Protein AF-A0A0F7FNV1-F1 (afdb_monomer)

Sequence (139 aa):
MAAVTATAARDYERASSGALMPWPMAFVVAPLVLHRPTRRVLPISTRTHLANWVAAHPVLVAGMGARCTSLASPVREGLRFGLRHQMLTIEHGFLKSSIPAKSHPRGELADLIKAASLMGRWTSKSEPSTVFALLGVRP

Mean predicted aligned error: 3.06 Å

Secondary structure (DSSP, 8-state):
-HHHHHHHHHHHHHHTTTPPEEGGGHHHHHHHHH-HHHHHTS-SSTTS-HHHHHHH-HHHHHTHHHHHHHHHHHHHHHHHHHHHTTSEEEETTEEEE-S-S-----THHHHHHHHHHHHHHHHTTS-HHHHHHHTT---

Organism: NCBI:txid408015

Structure (mmCIF, N/CA/C/O backbone):
data_AF-A0A0F7FNV1-F1
#
_entry.id   AF-A0A0F7FNV1-F1
#
loop_
_atom_site.group_PDB
_atom_site.id
_atom_site.type_symbol
_atom_site.label_atom_id
_atom_site.label_alt_id
_atom_site.label_comp_id
_atom_site.label_asym_id
_atom_site.label_entity_id
_atom_site.label_seq_id
_atom_site.pdbx_PDB_ins_code
_atom_site.Cartn_x
_atom_site.Cartn_y
_atom_site.Cartn_z
_atom_site.occupancy
_atom_site.B_iso_or_equiv
_atom_site.auth_seq_id
_atom_site.auth_comp_id
_atom_site.auth_asym_id
_atom_site.auth_atom_id
_atom_site.pdbx_PDB_model_num
ATOM 1 N N . MET A 1 1 ? 0.804 -9.721 5.852 1.00 89.62 1 MET A N 1
ATOM 2 C CA . MET A 1 1 ? -0.138 -8.820 5.145 1.00 89.62 1 MET A CA 1
ATOM 3 C C . MET A 1 1 ? -0.877 -7.876 6.082 1.00 89.62 1 MET A C 1
ATOM 5 O O . MET A 1 1 ? -0.740 -6.676 5.895 1.00 89.62 1 MET A O 1
ATOM 9 N N . ALA A 1 2 ? -1.554 -8.370 7.127 1.00 93.62 2 ALA A N 1
ATOM 10 C CA . ALA A 1 2 ? -2.301 -7.531 8.077 1.00 93.62 2 ALA A CA 1
ATOM 11 C C . ALA A 1 2 ? -1.507 -6.324 8.619 1.00 93.62 2 ALA A C 1
ATOM 13 O O . ALA A 1 2 ? -1.962 -5.192 8.510 1.00 93.62 2 ALA A O 1
ATOM 14 N N . ALA A 1 3 ? -0.286 -6.544 9.122 1.00 94.06 3 ALA A N 1
ATOM 15 C CA . ALA A 1 3 ? 0.559 -5.473 9.661 1.00 94.06 3 ALA A CA 1
ATOM 16 C C . ALA A 1 3 ? 0.971 -4.419 8.614 1.00 94.06 3 ALA A C 1
ATOM 18 O O . ALA A 1 3 ? 1.037 -3.233 8.929 1.00 94.06 3 ALA A O 1
ATOM 19 N N . VAL A 1 4 ? 1.212 -4.835 7.365 1.00 95.25 4 VAL A N 1
ATOM 20 C CA . VAL A 1 4 ? 1.531 -3.933 6.244 1.00 95.25 4 VAL A CA 1
ATOM 21 C C . VAL A 1 4 ? 0.324 -3.049 5.938 1.00 95.25 4 VAL A C 1
ATOM 23 O O . VAL A 1 4 ? 0.447 -1.828 5.924 1.00 95.25 4 VAL A O 1
ATOM 26 N N . THR A 1 5 ? -0.855 -3.649 5.768 1.00 96.31 5 THR A N 1
ATOM 27 C CA . THR A 1 5 ? -2.088 -2.909 5.480 1.00 96.31 5 THR A CA 1
ATOM 28 C C . THR A 1 5 ? -2.487 -1.987 6.631 1.00 96.31 5 THR A C 1
ATOM 30 O O . THR A 1 5 ? -2.823 -0.835 6.382 1.00 96.31 5 THR A O 1
ATOM 33 N N . ALA A 1 6 ? -2.395 -2.449 7.880 1.00 96.69 6 ALA A N 1
ATOM 34 C CA . ALA A 1 6 ? -2.690 -1.638 9.061 1.00 96.69 6 ALA A CA 1
ATOM 35 C C . ALA A 1 6 ? -1.728 -0.451 9.196 1.00 96.69 6 ALA A C 1
ATOM 37 O O . ALA A 1 6 ? -2.158 0.674 9.433 1.00 96.69 6 ALA A O 1
ATOM 38 N N . THR A 1 7 ? -0.433 -0.660 8.942 1.00 96.88 7 THR A N 1
ATOM 39 C CA . THR A 1 7 ? 0.548 0.437 8.934 1.00 96.88 7 THR A CA 1
ATOM 40 C C . THR A 1 7 ? 0.229 1.464 7.850 1.00 96.88 7 THR A C 1
ATOM 42 O O . THR A 1 7 ? 0.251 2.664 8.121 1.00 96.88 7 THR A O 1
ATOM 45 N N . ALA A 1 8 ? -0.083 1.007 6.634 1.00 97.50 8 ALA A N 1
ATOM 46 C CA . ALA A 1 8 ? -0.439 1.901 5.541 1.00 97.50 8 ALA A CA 1
ATOM 47 C C . ALA A 1 8 ? -1.732 2.674 5.831 1.00 97.50 8 ALA A C 1
ATOM 49 O O . ALA A 1 8 ? -1.739 3.884 5.656 1.00 97.50 8 ALA A O 1
ATOM 50 N N . ALA A 1 9 ? -2.775 2.017 6.351 1.00 97.81 9 ALA A N 1
ATOM 51 C CA . ALA A 1 9 ? -4.027 2.669 6.737 1.00 97.81 9 ALA A CA 1
ATOM 52 C C . ALA A 1 9 ? -3.802 3.755 7.801 1.00 97.81 9 ALA A C 1
ATOM 54 O O . ALA A 1 9 ? -4.254 4.885 7.635 1.00 97.81 9 ALA A O 1
ATOM 55 N N . ARG A 1 10 ? -3.027 3.442 8.849 1.00 97.31 10 ARG A N 1
ATOM 56 C CA . ARG A 1 10 ? -2.670 4.390 9.916 1.00 97.31 10 ARG A CA 1
ATOM 57 C C . ARG A 1 10 ? -1.977 5.633 9.372 1.00 97.31 10 ARG A C 1
ATOM 59 O O . ARG A 1 10 ? -2.289 6.754 9.760 1.00 97.31 10 ARG A O 1
ATOM 66 N N . ASP A 1 11 ? -0.962 5.433 8.537 1.00 97.25 11 ASP A N 1
ATOM 67 C CA . ASP A 1 11 ? -0.141 6.546 8.071 1.00 97.25 11 ASP A CA 1
ATOM 68 C C . ASP A 1 11 ? -0.781 7.280 6.881 1.00 97.25 11 ASP A C 1
ATOM 70 O O . ASP A 1 11 ? -0.469 8.449 6.675 1.00 97.25 11 ASP A O 1
ATOM 74 N N . TYR A 1 12 ? -1.724 6.654 6.171 1.00 97.88 12 TYR A N 1
ATOM 75 C CA . TYR A 1 12 ? -2.651 7.333 5.264 1.00 97.88 12 TYR A CA 1
ATOM 76 C C . TYR A 1 12 ? -3.522 8.326 6.041 1.00 97.88 12 TYR A C 1
ATOM 78 O O . TYR A 1 12 ? -3.450 9.515 5.755 1.00 97.88 12 TYR A O 1
ATOM 86 N N . GLU A 1 13 ? -4.246 7.866 7.073 1.00 97.44 13 GLU A N 1
ATOM 87 C CA . GLU A 1 13 ? -5.139 8.691 7.912 1.00 97.44 13 GLU A CA 1
ATOM 88 C C . GLU A 1 13 ? -4.421 9.913 8.503 1.00 97.44 13 GLU A C 1
ATOM 90 O O . GLU A 1 13 ? -4.919 11.038 8.478 1.00 97.44 13 GLU A O 1
ATOM 95 N N . ARG A 1 14 ? -3.190 9.712 8.983 1.00 96.00 14 ARG A N 1
ATOM 96 C CA . ARG A 1 14 ? -2.352 10.795 9.521 1.00 96.00 14 ARG A CA 1
ATOM 97 C C . ARG A 1 14 ? -1.959 11.840 8.486 1.00 96.00 14 ARG A C 1
ATOM 99 O O . ARG A 1 14 ? -1.757 12.994 8.845 1.00 96.00 14 ARG A O 1
ATOM 106 N N . ALA A 1 15 ? -1.771 11.431 7.236 1.00 96.88 15 ALA A N 1
ATOM 107 C CA . ALA A 1 15 ? -1.345 12.316 6.158 1.00 96.88 15 ALA A CA 1
ATOM 108 C C . ALA A 1 15 ? -2.518 12.965 5.410 1.00 96.88 15 ALA A C 1
ATOM 110 O O . ALA A 1 15 ? -2.294 13.911 4.660 1.00 96.88 15 ALA A O 1
ATOM 111 N N . SER A 1 16 ? -3.740 12.471 5.603 1.00 95.69 16 SER A N 1
ATOM 112 C CA . SER A 1 16 ? -4.966 12.904 4.926 1.00 95.69 16 SER A CA 1
ATOM 113 C C . SER A 1 16 ? -5.906 13.712 5.830 1.00 95.69 16 SER A C 1
ATOM 115 O O . SER A 1 16 ? -7.108 13.771 5.577 1.00 95.69 16 SER A O 1
ATOM 117 N N . SER A 1 17 ? -5.386 14.300 6.912 1.00 94.12 17 SER A N 1
ATOM 118 C CA . SER A 1 17 ? -6.184 15.049 7.896 1.00 94.12 17 SER A CA 1
ATOM 119 C C . SER A 1 17 ? -7.362 14.242 8.468 1.00 94.12 17 SER A C 1
ATOM 121 O O . SER A 1 17 ? -8.435 14.789 8.710 1.00 94.12 17 SER A O 1
ATOM 123 N N . GLY A 1 18 ? -7.167 12.935 8.680 1.00 94.38 18 GLY A N 1
ATOM 124 C CA . GLY A 1 18 ? -8.168 12.034 9.257 1.00 94.38 18 GLY A CA 1
ATOM 125 C C . GLY A 1 18 ? -9.012 11.257 8.242 1.00 94.38 18 GLY A C 1
ATOM 126 O O . GLY A 1 18 ? -9.801 10.409 8.651 1.00 94.38 18 GLY A O 1
ATOM 127 N N . ALA A 1 19 ? -8.856 11.482 6.932 1.00 96.62 19 ALA A N 1
ATOM 128 C CA . ALA A 1 19 ? -9.569 10.674 5.941 1.00 96.62 19 ALA A CA 1
ATOM 129 C C . ALA A 1 19 ? -9.024 9.235 5.904 1.00 96.62 19 ALA A C 1
ATOM 131 O O . ALA A 1 19 ? -7.820 9.010 5.778 1.00 96.62 19 ALA A O 1
ATOM 132 N N . LEU A 1 20 ? -9.907 8.244 5.973 1.00 97.94 20 LEU A N 1
ATOM 133 C CA . LEU A 1 20 ? -9.510 6.839 6.042 1.00 97.94 20 LEU A CA 1
ATOM 134 C C . LEU A 1 20 ? -9.072 6.281 4.680 1.00 97.94 20 LEU A C 1
ATOM 136 O O . LEU A 1 20 ? -9.457 6.773 3.620 1.00 97.94 20 LEU A O 1
ATOM 140 N N . MET A 1 21 ? -8.255 5.225 4.705 1.00 97.75 21 MET A N 1
ATOM 141 C CA . MET A 1 21 ? -7.716 4.612 3.489 1.00 97.75 21 MET A CA 1
ATOM 142 C C . MET A 1 21 ? -8.777 3.725 2.824 1.00 97.75 21 MET A C 1
ATOM 144 O O . MET A 1 21 ? -9.255 2.799 3.474 1.00 97.75 21 MET A O 1
ATOM 148 N N . PRO A 1 22 ? -9.119 3.895 1.536 1.00 97.00 22 PRO A N 1
ATOM 149 C CA . PRO A 1 22 ? -10.056 2.994 0.864 1.00 97.00 22 PRO A CA 1
ATOM 150 C C . PRO A 1 22 ? -9.573 1.544 0.926 1.00 97.00 22 PRO A C 1
ATOM 152 O O . PRO A 1 22 ? -8.404 1.263 0.642 1.00 97.00 22 PRO A O 1
ATOM 155 N N . TRP A 1 23 ? -10.458 0.600 1.254 1.00 95.62 23 TRP A N 1
ATOM 156 C CA . TRP A 1 23 ? -10.055 -0.801 1.402 1.00 95.62 23 TRP A CA 1
ATOM 157 C C . TRP A 1 23 ? -9.391 -1.431 0.159 1.00 95.62 23 TRP A C 1
ATOM 159 O O . TRP A 1 23 ? -8.457 -2.220 0.355 1.00 95.62 23 TRP A O 1
ATOM 169 N N . PRO A 1 24 ? -9.732 -1.059 -1.101 1.00 95.06 24 PRO A N 1
ATOM 170 C CA . PRO A 1 24 ? -9.063 -1.618 -2.274 1.00 95.06 24 PRO A CA 1
ATOM 171 C C . PRO A 1 24 ? -7.578 -1.228 -2.350 1.00 95.06 24 PRO A C 1
ATOM 173 O O . PRO A 1 24 ? -6.775 -1.935 -2.957 1.00 95.06 24 PRO A O 1
ATOM 176 N N . MET A 1 25 ? -7.160 -0.150 -1.672 1.00 96.00 25 MET A N 1
ATOM 177 C CA . MET A 1 25 ? -5.758 0.286 -1.632 1.00 96.00 25 MET A CA 1
ATOM 178 C C . MET A 1 25 ? -4.840 -0.786 -1.020 1.00 96.00 25 MET A C 1
ATOM 180 O O . MET A 1 25 ? -3.655 -0.874 -1.356 1.00 96.00 25 MET A O 1
ATOM 184 N N . ALA A 1 26 ? -5.386 -1.674 -0.180 1.00 95.62 26 ALA A N 1
ATOM 185 C CA . ALA A 1 26 ? -4.659 -2.815 0.369 1.00 95.62 26 ALA A CA 1
ATOM 186 C C . ALA A 1 26 ? -4.073 -3.735 -0.720 1.00 95.62 26 ALA A C 1
ATOM 188 O O . ALA A 1 26 ? -2.999 -4.302 -0.512 1.00 95.62 26 ALA A O 1
ATOM 189 N N . PHE A 1 27 ? -4.729 -3.845 -1.881 1.00 94.56 27 PHE A N 1
ATOM 190 C CA . PHE A 1 27 ? -4.298 -4.679 -3.012 1.00 94.56 27 PHE A CA 1
ATOM 191 C C . PHE A 1 27 ? -3.178 -4.053 -3.843 1.00 94.56 27 PHE A C 1
ATOM 193 O O . PHE A 1 27 ? -2.574 -4.732 -4.668 1.00 94.56 27 PHE A O 1
ATOM 200 N N . VAL A 1 28 ? -2.865 -2.782 -3.599 1.00 94.00 28 VAL A N 1
ATOM 201 C CA . VAL A 1 28 ? -1.787 -2.048 -4.269 1.00 94.00 28 VAL A CA 1
ATOM 202 C C . VAL A 1 28 ? -0.583 -1.870 -3.348 1.00 94.00 28 VAL A C 1
ATOM 204 O O . VAL A 1 28 ? 0.554 -2.127 -3.749 1.00 94.00 28 VAL A O 1
ATOM 207 N N . VAL A 1 29 ? -0.823 -1.499 -2.087 1.00 94.50 29 VAL A N 1
ATOM 208 C CA . VAL A 1 29 ? 0.236 -1.326 -1.080 1.00 94.50 29 VAL A CA 1
ATOM 209 C C . VAL A 1 29 ? 1.052 -2.609 -0.928 1.00 94.50 29 VAL A C 1
ATOM 211 O O . VAL A 1 29 ? 2.280 -2.581 -0.916 1.00 94.50 29 VAL A O 1
ATOM 214 N N . ALA A 1 30 ? 0.370 -3.746 -0.832 1.00 91.25 30 ALA A N 1
ATOM 215 C CA . ALA A 1 30 ? 0.981 -5.045 -0.612 1.00 91.25 30 ALA A CA 1
ATOM 216 C C . ALA A 1 30 ? 2.005 -5.445 -1.701 1.00 91.25 30 ALA A C 1
ATOM 218 O O . ALA A 1 30 ? 3.167 -5.680 -1.351 1.00 91.25 30 ALA A O 1
ATOM 219 N N . PRO A 1 31 ? 1.642 -5.481 -3.000 1.00 89.44 31 PRO A N 1
ATOM 220 C CA . PRO A 1 31 ? 2.587 -5.737 -4.088 1.00 89.44 31 PRO A CA 1
ATOM 221 C C . PRO A 1 31 ? 3.775 -4.778 -4.145 1.00 89.44 31 PRO A C 1
ATOM 223 O O . PRO A 1 31 ? 4.893 -5.217 -4.415 1.00 89.44 31 PRO A O 1
ATOM 226 N N . LEU A 1 32 ? 3.556 -3.487 -3.876 1.00 91.50 32 LEU A N 1
ATOM 227 C CA . LEU A 1 32 ? 4.612 -2.470 -3.886 1.00 91.50 32 LEU A CA 1
ATOM 228 C C . LEU A 1 32 ? 5.636 -2.681 -2.768 1.00 91.50 32 LEU A C 1
ATOM 230 O O . LEU A 1 32 ? 6.839 -2.538 -2.981 1.00 91.50 32 LEU A O 1
ATOM 234 N N . VAL A 1 33 ? 5.155 -3.036 -1.578 1.00 94.44 33 VAL A N 1
ATOM 235 C CA . VAL A 1 33 ? 5.984 -3.210 -0.382 1.00 94.44 33 VAL A CA 1
ATOM 236 C C . VAL A 1 33 ? 6.747 -4.536 -0.413 1.00 94.44 33 VAL A C 1
ATOM 238 O O . VAL A 1 33 ? 7.933 -4.576 -0.071 1.00 94.44 33 VAL A O 1
ATOM 241 N N . LEU A 1 34 ? 6.095 -5.624 -0.832 1.00 93.06 34 LEU A N 1
ATOM 242 C CA . LEU A 1 34 ? 6.697 -6.960 -0.832 1.00 93.06 34 LEU A CA 1
ATOM 243 C C . LEU A 1 34 ? 7.706 -7.161 -1.963 1.00 93.06 34 LEU A C 1
ATOM 245 O O . LEU A 1 34 ? 8.720 -7.833 -1.768 1.00 93.06 34 LEU A O 1
ATOM 249 N N . HIS A 1 35 ? 7.469 -6.561 -3.130 1.00 94.25 35 HIS A N 1
ATOM 250 C CA . HIS A 1 35 ? 8.369 -6.703 -4.264 1.00 94.25 35 HIS A CA 1
ATOM 251 C C . HIS A 1 35 ? 9.681 -5.940 -4.017 1.00 94.25 35 HIS A C 1
ATOM 253 O O . HIS A 1 35 ? 9.752 -4.714 -4.118 1.00 94.25 35 HIS A O 1
ATOM 259 N N . ARG A 1 36 ? 10.746 -6.681 -3.688 1.00 93.31 36 ARG A N 1
ATOM 260 C CA . ARG A 1 36 ? 12.049 -6.126 -3.283 1.00 93.31 36 ARG A CA 1
ATOM 261 C C . ARG A 1 36 ? 12.643 -5.113 -4.280 1.00 93.31 36 ARG A C 1
ATOM 263 O O . ARG A 1 36 ? 13.108 -4.078 -3.801 1.00 93.31 36 ARG A O 1
ATOM 270 N N . PRO A 1 37 ? 12.629 -5.338 -5.613 1.00 94.19 37 PRO A N 1
ATOM 271 C CA . PRO A 1 37 ? 13.108 -4.343 -6.573 1.00 94.19 37 PRO A CA 1
ATOM 272 C C . PRO A 1 37 ? 12.358 -3.016 -6.468 1.00 94.19 37 PRO A C 1
ATOM 274 O O . PRO A 1 37 ? 12.991 -1.969 -6.436 1.00 94.19 37 PRO A O 1
ATOM 277 N N . THR A 1 38 ? 11.029 -3.054 -6.322 1.00 92.94 38 THR A N 1
ATOM 278 C CA . THR A 1 38 ? 10.226 -1.840 -6.141 1.00 92.94 38 THR A CA 1
ATOM 279 C C . THR A 1 38 ? 10.557 -1.142 -4.830 1.00 92.94 38 THR A C 1
ATOM 281 O O . THR A 1 38 ? 10.827 0.055 -4.835 1.00 92.94 38 THR A O 1
ATOM 284 N N . ARG A 1 39 ? 10.633 -1.887 -3.721 1.00 93.44 39 ARG A N 1
ATOM 285 C CA . ARG A 1 39 ? 10.952 -1.328 -2.399 1.00 93.44 39 ARG A CA 1
ATOM 286 C C . ARG A 1 39 ? 12.290 -0.581 -2.368 1.00 93.44 39 ARG A C 1
ATOM 288 O O . ARG A 1 39 ? 12.398 0.431 -1.685 1.00 93.44 39 ARG A O 1
ATOM 295 N N . ARG A 1 40 ? 13.295 -1.061 -3.108 1.00 94.06 40 ARG A N 1
ATOM 296 C CA . ARG A 1 40 ? 14.637 -0.451 -3.171 1.00 94.06 40 ARG A CA 1
ATOM 297 C C . ARG A 1 40 ? 14.679 0.902 -3.876 1.00 94.06 40 ARG A C 1
ATOM 299 O O . ARG A 1 40 ? 15.594 1.669 -3.607 1.00 94.06 40 ARG A O 1
ATOM 306 N N . VAL A 1 41 ? 13.718 1.183 -4.752 1.00 95.44 41 VAL A N 1
ATOM 307 C CA . VAL A 1 41 ? 13.653 2.439 -5.515 1.00 95.44 41 VAL A CA 1
ATOM 308 C C . VAL A 1 41 ? 12.492 3.336 -5.077 1.00 95.44 41 VAL A C 1
ATOM 310 O O . VAL A 1 41 ? 12.201 4.335 -5.733 1.00 95.44 41 VAL A O 1
ATOM 313 N N . LEU A 1 42 ? 11.796 2.994 -3.986 1.00 94.94 42 LEU A N 1
ATOM 314 C CA . LEU A 1 42 ? 10.782 3.876 -3.412 1.00 94.94 42 LEU A CA 1
ATOM 315 C C . LEU A 1 42 ? 11.416 5.216 -3.010 1.00 94.94 42 LEU A C 1
ATOM 317 O O . LEU A 1 42 ? 12.561 5.245 -2.546 1.00 94.94 42 LEU A O 1
ATOM 321 N N . PRO A 1 43 ? 10.685 6.333 -3.147 1.00 95.00 43 PRO A N 1
ATOM 322 C CA . PRO A 1 43 ? 11.214 7.624 -2.748 1.00 95.00 43 PRO A CA 1
ATOM 323 C C . PRO A 1 43 ? 11.446 7.663 -1.231 1.00 95.00 43 PRO A C 1
ATOM 325 O O . PRO A 1 43 ? 10.722 7.055 -0.449 1.00 95.00 43 PRO A O 1
ATOM 328 N N . ILE A 1 44 ? 12.440 8.430 -0.785 1.00 91.94 44 ILE A N 1
ATOM 329 C CA . ILE A 1 44 ? 12.782 8.538 0.647 1.00 91.94 44 ILE A CA 1
ATOM 330 C C . ILE A 1 44 ? 11.665 9.244 1.441 1.00 91.94 44 ILE A C 1
ATOM 332 O O . ILE A 1 44 ? 11.511 9.049 2.647 1.00 91.94 44 ILE A O 1
ATOM 336 N N . SER A 1 45 ? 10.866 10.069 0.763 1.00 93.69 45 SER A N 1
ATOM 337 C CA . SER A 1 45 ? 9.763 10.831 1.342 1.00 93.69 45 SER A CA 1
ATOM 338 C C . SER A 1 45 ? 8.620 10.979 0.341 1.00 93.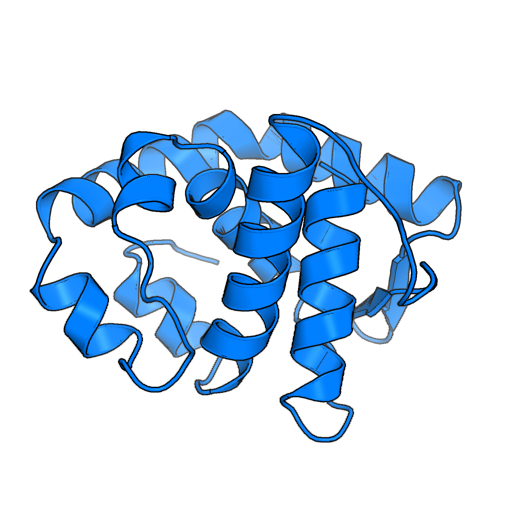69 45 SER A C 1
ATOM 340 O O . SER A 1 45 ? 8.751 10.649 -0.833 1.00 93.69 45 SER A O 1
ATOM 342 N N . THR A 1 46 ? 7.510 11.562 0.784 1.00 95.44 46 THR A N 1
ATOM 343 C CA . THR A 1 46 ? 6.356 11.839 -0.078 1.00 95.44 46 THR A CA 1
ATOM 344 C C . THR A 1 46 ? 6.542 13.074 -0.972 1.00 95.44 46 THR A C 1
ATOM 346 O O . THR A 1 46 ? 5.577 13.508 -1.598 1.00 95.44 46 THR A O 1
ATOM 349 N N . ARG A 1 47 ? 7.735 13.696 -1.008 1.00 95.12 47 ARG A N 1
ATOM 350 C CA . ARG A 1 47 ? 8.019 14.883 -1.845 1.00 95.12 47 ARG A CA 1
ATOM 351 C C . ARG A 1 47 ? 7.990 14.556 -3.338 1.00 95.12 47 ARG A C 1
ATOM 353 O O . ARG A 1 47 ? 7.536 15.376 -4.124 1.00 95.12 47 ARG A O 1
ATOM 360 N N . THR A 1 48 ? 8.431 13.363 -3.726 1.00 95.75 48 THR A N 1
ATOM 361 C CA . THR A 1 48 ? 8.283 12.877 -5.102 1.00 95.75 48 THR A CA 1
ATOM 362 C C . THR A 1 48 ? 6.825 12.500 -5.331 1.00 95.75 48 THR A C 1
ATOM 364 O O . THR A 1 48 ? 6.302 11.672 -4.596 1.00 95.75 48 THR A O 1
ATOM 367 N N . HIS A 1 49 ? 6.154 13.075 -6.327 1.00 94.56 49 HIS A N 1
ATOM 368 C CA . HIS A 1 49 ? 4.779 12.691 -6.667 1.00 94.56 49 HIS A CA 1
ATOM 369 C C . HIS A 1 49 ? 4.721 11.281 -7.272 1.00 94.56 49 HIS A C 1
ATOM 371 O O . HIS A 1 49 ? 5.652 10.864 -7.964 1.00 94.56 49 HIS A O 1
ATOM 377 N N . LEU A 1 50 ? 3.616 10.559 -7.043 1.00 95.00 50 LEU A N 1
ATOM 378 C CA . LEU A 1 50 ? 3.429 9.200 -7.563 1.00 95.00 50 LEU A CA 1
ATOM 379 C C . LEU A 1 50 ? 3.571 9.144 -9.088 1.00 95.00 50 LEU A C 1
ATOM 381 O O . LEU A 1 50 ? 4.294 8.291 -9.591 1.00 95.00 50 LEU A O 1
ATOM 385 N N . ALA A 1 51 ? 2.962 10.091 -9.806 1.00 95.44 51 ALA A N 1
ATOM 386 C CA . ALA A 1 51 ? 3.058 10.176 -11.263 1.00 95.44 51 ALA A CA 1
ATOM 387 C C . ALA A 1 51 ? 4.514 10.291 -11.750 1.00 95.44 51 ALA A C 1
ATOM 389 O O . ALA A 1 51 ? 4.925 9.559 -12.647 1.00 95.44 51 ALA A O 1
ATOM 390 N N 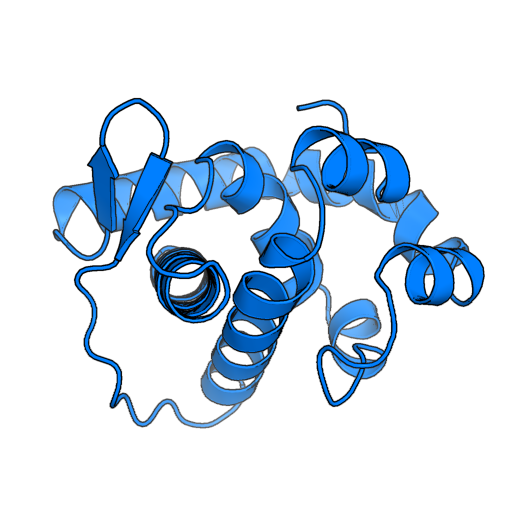. ASN A 1 52 ? 5.321 11.136 -11.099 1.00 96.75 52 ASN A N 1
ATOM 391 C CA . ASN A 1 52 ? 6.732 11.316 -11.454 1.00 96.75 52 ASN A CA 1
ATOM 392 C C . ASN A 1 52 ? 7.542 10.041 -11.195 1.00 96.75 52 ASN A C 1
ATOM 394 O O . ASN A 1 52 ? 8.401 9.674 -11.993 1.00 96.75 52 ASN A O 1
ATOM 398 N N . TRP A 1 53 ? 7.266 9.343 -10.090 1.00 97.00 53 TRP A N 1
ATOM 399 C CA . TRP A 1 53 ? 7.935 8.077 -9.802 1.00 97.00 53 TRP A CA 1
ATOM 400 C C . TRP A 1 53 ? 7.537 6.978 -10.790 1.00 97.00 53 TRP A C 1
ATOM 402 O O . TRP A 1 53 ? 8.407 6.242 -11.244 1.00 97.00 53 TRP A O 1
ATOM 412 N N . VAL A 1 54 ? 6.254 6.893 -11.156 1.00 95.75 54 VAL A N 1
ATOM 413 C CA . VAL A 1 54 ? 5.751 5.954 -12.170 1.00 95.75 54 VAL A CA 1
ATOM 414 C C . VAL A 1 54 ? 6.438 6.195 -13.514 1.00 95.75 54 VAL A C 1
ATOM 416 O O . VAL A 1 54 ? 6.956 5.248 -14.104 1.00 95.75 54 VAL A O 1
ATOM 419 N N . ALA A 1 55 ? 6.523 7.454 -13.955 1.00 96.19 55 ALA A N 1
ATOM 420 C CA . ALA A 1 55 ? 7.189 7.827 -15.202 1.00 96.19 55 ALA A CA 1
ATOM 421 C C . ALA A 1 55 ? 8.686 7.470 -15.209 1.00 96.19 55 ALA A C 1
ATOM 423 O O . ALA A 1 55 ? 9.217 7.063 -16.238 1.00 96.19 55 ALA A O 1
ATOM 424 N N . ALA A 1 56 ? 9.358 7.573 -14.059 1.00 97.12 56 ALA A N 1
ATOM 425 C CA . ALA A 1 56 ? 10.768 7.213 -13.917 1.00 97.12 56 ALA A CA 1
ATOM 426 C C . ALA A 1 56 ? 11.021 5.694 -13.813 1.00 97.12 56 ALA A C 1
ATOM 428 O O . ALA A 1 56 ? 12.153 5.252 -13.997 1.00 97.12 56 ALA A O 1
ATOM 429 N N . HIS A 1 57 ? 9.995 4.882 -13.523 1.00 96.38 57 HIS A N 1
ATOM 430 C CA . HIS A 1 57 ? 10.139 3.440 -13.280 1.00 96.38 57 HIS A CA 1
ATOM 431 C C . HIS A 1 57 ? 9.131 2.574 -14.068 1.00 96.38 57 HIS A C 1
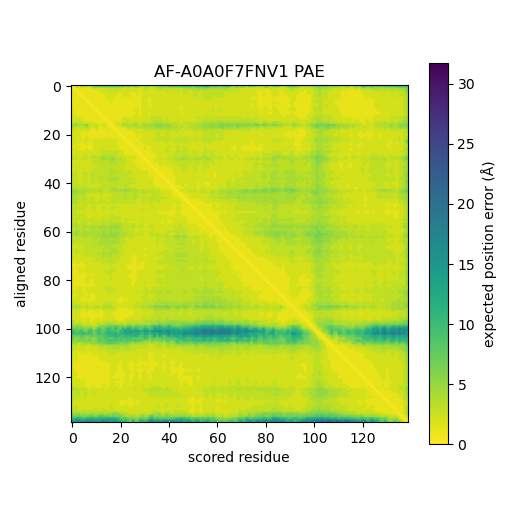ATOM 433 O O . HIS A 1 57 ? 8.500 1.679 -13.488 1.00 96.38 57 HIS A O 1
ATOM 439 N N . PRO A 1 58 ? 8.990 2.760 -15.395 1.00 94.81 58 PRO A N 1
ATOM 440 C CA . PRO A 1 58 ? 7.926 2.132 -16.181 1.00 94.81 58 PRO A CA 1
ATOM 441 C C . PRO A 1 58 ? 7.984 0.598 -16.164 1.00 94.81 58 PRO A C 1
ATOM 443 O O . PRO A 1 58 ? 6.949 -0.056 -16.068 1.00 94.81 58 PRO A O 1
ATOM 446 N N . VAL A 1 59 ? 9.183 0.001 -16.161 1.00 93.31 59 VAL A N 1
ATOM 447 C CA . VAL A 1 59 ? 9.367 -1.465 -16.111 1.00 93.31 59 VAL A CA 1
ATOM 448 C C . VAL A 1 59 ? 8.803 -2.065 -14.820 1.00 93.31 59 VAL A C 1
ATOM 450 O O . VAL A 1 59 ? 8.185 -3.131 -14.831 1.00 93.31 59 VAL A O 1
ATOM 453 N N . LEU A 1 6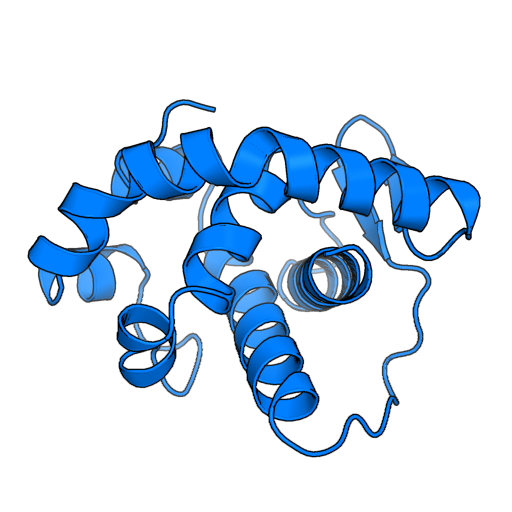0 ? 8.972 -1.375 -13.688 1.00 92.56 60 LEU A N 1
ATOM 454 C CA . LEU A 1 60 ? 8.432 -1.844 -12.413 1.00 92.56 60 LEU A CA 1
ATOM 455 C C . LEU A 1 60 ? 6.906 -1.763 -12.396 1.00 92.56 60 LEU A C 1
ATOM 457 O O . LEU A 1 60 ? 6.261 -2.656 -11.837 1.00 92.56 60 LEU A O 1
ATOM 461 N N . VAL A 1 61 ? 6.337 -0.728 -13.016 1.00 92.44 61 VAL A N 1
ATOM 462 C CA . VAL A 1 61 ? 4.887 -0.514 -13.094 1.00 92.44 61 VAL A CA 1
ATOM 463 C C . VAL A 1 61 ? 4.229 -1.486 -14.074 1.00 92.44 61 VAL A C 1
ATOM 465 O O . VAL A 1 61 ? 3.180 -2.031 -13.748 1.00 92.44 61 VAL A O 1
ATOM 468 N N . ALA A 1 62 ? 4.873 -1.819 -15.196 1.00 91.81 62 ALA A N 1
ATOM 469 C CA . ALA A 1 62 ? 4.353 -2.778 -16.177 1.00 91.81 62 ALA A CA 1
ATOM 470 C C . ALA A 1 62 ? 4.009 -4.147 -15.555 1.00 91.81 62 ALA A C 1
ATOM 472 O O . ALA A 1 62 ? 2.991 -4.752 -15.875 1.00 91.81 62 ALA A O 1
ATOM 473 N N . GLY A 1 63 ? 4.818 -4.615 -14.598 1.00 90.81 63 GLY A N 1
ATOM 474 C CA . GLY A 1 63 ? 4.552 -5.861 -13.870 1.00 90.81 63 GLY A CA 1
ATOM 475 C C . GLY A 1 63 ? 3.549 -5.741 -12.713 1.00 90.81 63 GLY A C 1
ATOM 476 O O . GLY A 1 63 ? 3.334 -6.724 -12.004 1.00 90.81 63 GLY A O 1
ATOM 477 N N . MET A 1 64 ? 2.980 -4.559 -12.448 1.00 91.62 64 MET A N 1
ATOM 478 C CA . MET A 1 64 ? 2.171 -4.321 -11.250 1.00 91.62 64 MET A CA 1
ATOM 479 C C . MET A 1 64 ? 0.868 -5.106 -11.253 1.00 91.62 64 MET A C 1
ATOM 481 O O . MET A 1 64 ? 0.594 -5.797 -10.275 1.00 91.62 64 MET A O 1
ATOM 485 N N . GLY A 1 65 ? 0.107 -5.058 -12.349 1.00 91.56 65 GLY A N 1
ATOM 486 C CA . GLY A 1 65 ? -1.182 -5.748 -12.444 1.00 91.56 65 GLY A CA 1
ATOM 487 C C . GLY A 1 65 ? -1.067 -7.244 -12.134 1.00 91.56 65 GLY A C 1
ATOM 488 O O . GLY A 1 65 ? -1.794 -7.760 -11.289 1.00 91.56 65 GLY A O 1
ATOM 489 N N . ALA A 1 66 ? -0.075 -7.926 -12.714 1.00 91.94 66 ALA A N 1
ATOM 490 C CA . ALA A 1 66 ? 0.177 -9.345 -12.450 1.00 91.94 66 ALA A CA 1
ATOM 491 C C . ALA A 1 66 ? 0.532 -9.628 -10.975 1.00 91.94 66 ALA A C 1
ATOM 493 O O . ALA A 1 66 ? 0.084 -10.623 -10.395 1.00 91.94 66 ALA A O 1
ATOM 494 N N . ARG A 1 67 ? 1.303 -8.741 -10.329 1.00 93.44 67 ARG A N 1
ATOM 495 C CA . ARG A 1 67 ? 1.616 -8.859 -8.895 1.00 93.44 67 ARG A CA 1
ATOM 496 C C . ARG A 1 67 ? 0.394 -8.603 -8.012 1.00 93.44 67 ARG A C 1
ATOM 498 O O . ARG A 1 67 ? 0.208 -9.322 -7.037 1.00 93.44 67 ARG A O 1
ATOM 505 N N . CYS A 1 68 ? -0.451 -7.629 -8.352 1.00 93.38 68 CYS A N 1
ATOM 506 C CA . CYS A 1 68 ? -1.722 -7.391 -7.662 1.00 93.38 68 CYS A CA 1
ATOM 507 C C . CYS A 1 68 ? -2.625 -8.628 -7.726 1.00 93.38 68 CYS A C 1
ATOM 509 O O . CYS A 1 68 ? -3.117 -9.073 -6.691 1.00 93.38 68 CYS A O 1
ATOM 511 N N . THR A 1 69 ? -2.775 -9.230 -8.909 1.00 92.75 69 THR A N 1
ATOM 512 C CA . THR A 1 69 ? -3.589 -10.439 -9.097 1.00 92.75 69 THR A CA 1
ATOM 513 C C . THR A 1 69 ? -3.034 -11.631 -8.318 1.00 92.75 69 THR A C 1
ATOM 515 O O . THR A 1 69 ? -3.774 -12.273 -7.573 1.00 92.75 69 THR A O 1
ATOM 518 N N . SER A 1 70 ? -1.730 -11.908 -8.425 1.00 93.62 70 SER A N 1
ATOM 519 C CA . SER A 1 70 ? -1.101 -13.038 -7.716 1.00 93.62 70 SER A CA 1
ATOM 520 C C . SER A 1 70 ? -1.122 -12.882 -6.193 1.00 93.62 70 SER A C 1
ATOM 522 O O . SER A 1 70 ? -1.274 -13.869 -5.475 1.00 93.62 70 SER A O 1
ATOM 524 N N . LEU A 1 71 ? -1.039 -11.651 -5.679 1.00 93.88 71 LEU A N 1
ATOM 525 C CA . LEU A 1 71 ? -1.107 -11.372 -4.242 1.00 93.88 71 LEU A CA 1
ATOM 526 C C . LEU A 1 71 ? -2.533 -11.144 -3.722 1.00 93.88 71 LEU A C 1
ATOM 528 O O . LEU A 1 71 ? -2.712 -10.936 -2.521 1.00 93.88 71 LEU A O 1
ATOM 532 N N . ALA A 1 72 ? -3.565 -11.221 -4.565 1.00 94.25 72 ALA A N 1
ATOM 533 C CA . ALA A 1 72 ? -4.931 -10.927 -4.143 1.00 94.25 72 ALA A CA 1
ATOM 534 C C . ALA A 1 72 ? -5.427 -11.868 -3.029 1.00 94.25 72 ALA A C 1
ATOM 536 O O . ALA A 1 72 ? -6.057 -11.402 -2.078 1.00 94.25 72 ALA A O 1
ATOM 537 N N . SER A 1 73 ? -5.128 -13.173 -3.099 1.00 96.00 73 SER A N 1
ATOM 538 C CA . SER A 1 73 ? -5.503 -14.119 -2.030 1.00 96.00 73 SER A CA 1
ATOM 539 C C . SER A 1 73 ? -4.807 -13.824 -0.698 1.00 96.00 73 SER A C 1
ATOM 541 O O . SER A 1 73 ? -5.520 -13.536 0.269 1.00 96.00 73 SER A O 1
ATOM 543 N N . PRO A 1 74 ? -3.461 -13.743 -0.631 1.00 96.06 74 PRO A N 1
ATOM 544 C CA . PRO A 1 74 ? -2.779 -13.430 0.625 1.00 96.06 74 PRO A CA 1
ATOM 545 C C . PRO A 1 74 ? -3.129 -12.046 1.183 1.00 96.06 74 PRO A C 1
ATOM 547 O O . PRO A 1 74 ? -3.138 -11.855 2.403 1.00 96.06 74 PRO A O 1
ATOM 550 N N . VAL A 1 75 ? -3.467 -11.067 0.335 1.00 95.94 75 VAL A N 1
ATOM 551 C CA . VAL A 1 75 ? -4.009 -9.777 0.794 1.00 95.94 75 VAL A CA 1
ATOM 552 C C . VAL A 1 75 ? -5.376 -9.958 1.453 1.00 95.94 75 VAL A C 1
ATOM 554 O O . VAL A 1 75 ? -5.574 -9.443 2.553 1.00 95.94 75 VAL A O 1
ATOM 557 N N . ARG A 1 76 ? -6.296 -10.721 0.846 1.00 96.69 76 ARG A N 1
ATOM 558 C CA . ARG A 1 76 ? -7.612 -11.022 1.442 1.00 96.69 76 ARG A CA 1
ATOM 559 C C . ARG A 1 76 ? -7.485 -11.752 2.774 1.00 96.69 76 ARG A C 1
ATOM 561 O O . ARG A 1 76 ? -8.158 -11.380 3.731 1.00 96.69 76 ARG A O 1
ATOM 568 N N . GLU A 1 77 ? -6.625 -12.762 2.863 1.00 97.31 77 GLU A N 1
ATOM 569 C CA . GLU A 1 77 ? -6.346 -13.459 4.127 1.00 97.31 77 GLU A CA 1
ATOM 570 C C . GLU A 1 77 ? -5.764 -12.500 5.173 1.00 97.31 77 GLU A C 1
ATOM 572 O O . GLU A 1 77 ? -6.208 -12.486 6.320 1.00 97.31 77 GLU A O 1
ATOM 577 N N . GLY A 1 78 ? -4.847 -11.622 4.761 1.00 96.00 78 GLY A N 1
ATOM 578 C CA . GLY A 1 78 ? -4.306 -10.554 5.596 1.00 9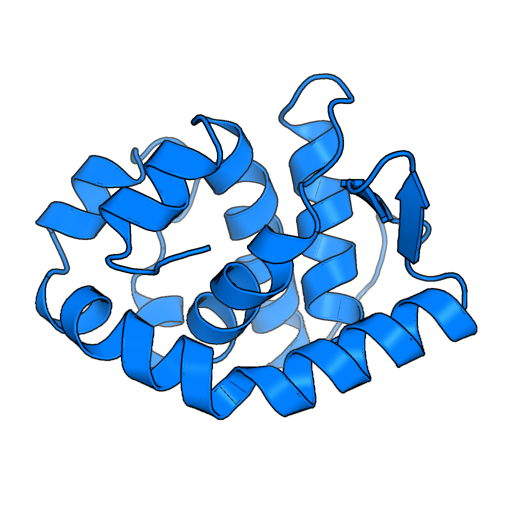6.00 78 GLY A CA 1
ATOM 579 C C . GLY A 1 78 ? -5.352 -9.584 6.131 1.00 96.00 78 GLY A C 1
ATOM 580 O O . GLY A 1 78 ? -5.309 -9.237 7.309 1.00 96.00 78 GLY A O 1
ATOM 581 N N . LEU A 1 79 ? -6.285 -9.154 5.282 1.00 96.88 79 LEU A N 1
ATOM 582 C CA . LEU A 1 79 ? -7.400 -8.296 5.674 1.00 96.88 79 LEU A CA 1
ATOM 583 C C . LEU A 1 79 ? -8.304 -9.014 6.676 1.00 96.88 79 LEU A C 1
ATOM 585 O O . LEU A 1 79 ? -8.567 -8.467 7.740 1.00 96.88 79 LEU A O 1
ATOM 589 N N . ARG A 1 80 ? -8.710 -10.261 6.394 1.00 97.62 80 ARG A N 1
ATOM 590 C CA . ARG A 1 80 ? -9.537 -11.061 7.315 1.00 97.62 80 ARG A CA 1
ATOM 591 C C . ARG A 1 80 ? -8.866 -11.248 8.671 1.00 97.62 80 ARG A C 1
ATOM 593 O O . ARG A 1 80 ? -9.521 -11.072 9.692 1.00 97.62 80 ARG A O 1
ATOM 600 N N . PHE A 1 81 ? -7.571 -11.558 8.685 1.00 97.88 81 PHE A N 1
ATOM 601 C CA . PHE A 1 81 ? -6.797 -11.654 9.920 1.00 97.88 81 PHE A CA 1
ATOM 602 C C . PHE A 1 81 ? -6.784 -10.317 10.670 1.00 97.88 81 PHE A C 1
ATOM 604 O O . PHE A 1 81 ? -7.090 -10.277 11.858 1.00 97.88 81 PHE A O 1
ATOM 611 N N . GLY A 1 82 ? -6.482 -9.216 9.976 1.00 97.06 82 GLY A N 1
ATOM 612 C CA . GLY A 1 82 ? -6.441 -7.885 10.579 1.00 97.06 82 GLY A CA 1
ATOM 613 C C . GLY A 1 82 ? -7.784 -7.453 11.170 1.00 97.06 82 GLY A C 1
ATOM 614 O O . GLY A 1 82 ? -7.803 -6.892 12.259 1.00 97.06 82 GLY A O 1
ATOM 615 N N . LEU A 1 83 ? -8.893 -7.769 10.498 1.00 97.19 83 LEU A N 1
ATOM 616 C CA . LEU A 1 83 ? -10.248 -7.505 10.987 1.00 97.19 83 LEU A CA 1
ATOM 617 C C . LEU A 1 83 ? -10.594 -8.384 12.195 1.00 97.19 83 LEU A C 1
ATOM 619 O O . LEU A 1 83 ? -11.029 -7.879 13.225 1.00 97.19 83 LEU A O 1
ATOM 623 N N . ARG A 1 84 ? -10.343 -9.697 12.102 1.00 97.81 84 ARG A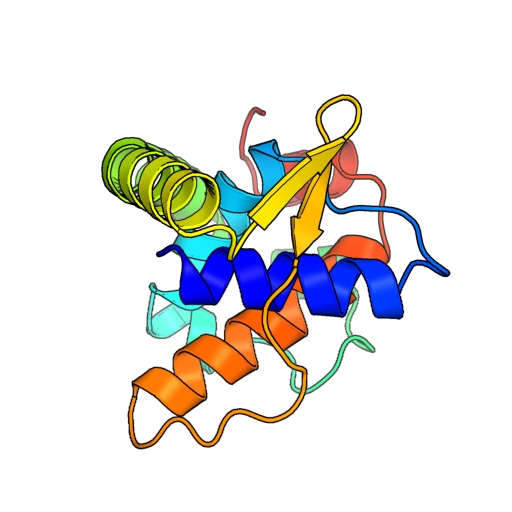 N 1
ATOM 624 C CA . ARG A 1 84 ? -10.619 -10.662 13.180 1.00 97.81 84 ARG A CA 1
ATOM 625 C C . ARG A 1 84 ? -9.871 -10.326 14.468 1.00 97.81 84 ARG A C 1
ATOM 627 O O . ARG A 1 84 ? -10.419 -10.496 15.550 1.00 97.81 84 ARG A O 1
ATOM 634 N N . HIS A 1 85 ? -8.628 -9.871 14.346 1.00 96.62 85 HIS A N 1
ATOM 635 C CA . HIS A 1 85 ? -7.771 -9.523 15.478 1.00 96.62 85 HIS A CA 1
ATOM 636 C C . HIS A 1 85 ? -7.786 -8.025 15.809 1.00 96.62 85 HIS A C 1
ATOM 638 O O . HIS A 1 85 ? -6.896 -7.562 16.517 1.00 96.62 85 HIS A O 1
ATOM 644 N N . GLN A 1 86 ? -8.764 -7.269 15.293 1.00 95.94 86 GLN A N 1
ATOM 645 C CA . GLN A 1 86 ? -8.955 -5.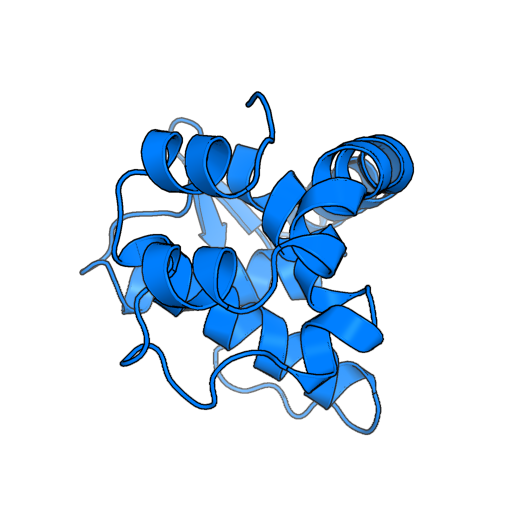843 15.587 1.00 95.94 86 GLN A CA 1
ATOM 646 C C . GLN A 1 86 ? -7.700 -4.985 15.345 1.00 95.94 86 GLN A C 1
ATOM 648 O O . GLN A 1 86 ? -7.485 -3.971 15.995 1.00 95.94 86 GLN A O 1
ATOM 653 N N . MET A 1 87 ? -6.849 -5.381 14.399 1.00 96.56 87 MET A N 1
ATOM 654 C CA . MET A 1 87 ? -5.760 -4.540 13.891 1.00 96.56 87 MET A CA 1
ATOM 655 C C . MET A 1 87 ? -6.292 -3.488 12.913 1.00 96.56 87 MET A C 1
ATOM 657 O O . MET A 1 87 ? -5.689 -2.427 12.741 1.00 96.56 87 MET A O 1
ATOM 661 N N . LEU A 1 88 ? -7.392 -3.831 12.243 1.00 97.12 88 LEU A N 1
ATOM 662 C CA . LEU A 1 88 ? -8.109 -3.029 11.266 1.00 97.12 88 LEU A CA 1
ATOM 663 C C . LEU A 1 88 ? -9.602 -3.052 11.597 1.00 97.12 88 LEU A C 1
ATOM 665 O O . LEU A 1 88 ? -10.124 -4.077 12.034 1.00 97.12 88 LEU A O 1
ATOM 669 N N . THR A 1 89 ? -10.291 -1.964 11.285 1.00 97.50 89 THR A N 1
ATOM 670 C CA . THR A 1 89 ? -11.752 -1.907 11.174 1.00 97.50 89 THR A CA 1
ATOM 671 C C . THR A 1 89 ? -12.135 -1.350 9.803 1.00 97.50 89 THR A C 1
ATOM 673 O O . THR A 1 89 ? -11.313 -0.722 9.129 1.00 97.50 89 THR A O 1
ATOM 676 N N . ILE A 1 90 ? -13.364 -1.626 9.358 1.00 96.69 90 ILE A N 1
ATOM 677 C CA . ILE A 1 90 ? -13.931 -1.029 8.143 1.00 96.69 90 ILE A CA 1
ATOM 678 C C . ILE A 1 90 ? -15.039 -0.063 8.552 1.00 96.69 90 ILE A C 1
ATOM 680 O O . ILE A 1 90 ? -16.010 -0.469 9.184 1.00 96.69 90 ILE A O 1
ATOM 684 N N . GLU A 1 91 ? -14.904 1.195 8.149 1.00 96.19 91 GLU A N 1
ATOM 685 C CA . GLU A 1 91 ? -15.897 2.254 8.318 1.00 96.19 91 GLU A CA 1
ATOM 686 C C . GLU A 1 91 ? -16.306 2.729 6.915 1.00 96.19 91 GLU A C 1
ATOM 688 O O . GLU A 1 91 ? -15.486 3.272 6.182 1.00 96.19 91 GLU A O 1
ATOM 693 N N . HIS A 1 92 ? -17.550 2.471 6.494 1.00 95.00 92 HIS A N 1
ATOM 694 C CA . HIS A 1 92 ? -18.088 2.888 5.182 1.00 95.00 92 HIS A CA 1
ATOM 695 C C . HIS A 1 92 ? -17.219 2.512 3.958 1.00 95.00 92 HIS A C 1
ATOM 697 O O . HIS A 1 92 ? -17.131 3.263 2.992 1.00 95.00 92 HIS A O 1
ATOM 703 N N . GLY A 1 93 ? -16.556 1.349 3.983 1.00 94.75 93 GLY A N 1
ATOM 704 C CA . GLY A 1 93 ? -15.657 0.911 2.901 1.00 94.75 93 GLY A CA 1
ATOM 705 C C . GLY A 1 93 ? -14.218 1.434 3.013 1.00 94.75 93 GLY A C 1
ATOM 706 O O . GLY A 1 93 ? -13.391 1.182 2.135 1.00 94.75 93 GLY A O 1
ATOM 707 N N . PHE A 1 94 ? -13.879 2.106 4.107 1.00 97.75 94 PHE A N 1
ATOM 708 C CA . PHE A 1 94 ? -12.530 2.578 4.381 1.00 97.75 94 PHE A CA 1
ATOM 709 C C . PHE A 1 94 ? -11.921 1.831 5.562 1.00 97.75 94 PHE A C 1
ATOM 711 O O . PHE A 1 94 ? -12.600 1.472 6.517 1.00 97.75 94 PHE A O 1
ATOM 718 N N . LEU A 1 95 ? -10.623 1.576 5.480 1.00 97.50 95 LEU A N 1
ATOM 719 C CA . LEU A 1 95 ? -9.831 0.927 6.505 1.00 97.50 95 LEU A CA 1
ATOM 720 C C . LEU A 1 95 ? -9.335 1.956 7.511 1.00 97.50 95 LEU A C 1
ATOM 722 O O . LEU A 1 95 ? -8.650 2.917 7.152 1.00 97.50 95 LEU A O 1
ATOM 726 N N . LYS A 1 96 ? -9.596 1.665 8.779 1.00 97.69 96 LYS A N 1
ATOM 727 C CA . LYS A 1 96 ? -8.994 2.341 9.918 1.00 97.69 96 LYS A CA 1
ATOM 728 C C . LYS A 1 96 ? -8.092 1.376 10.656 1.00 97.69 96 LYS A C 1
ATOM 730 O O . LYS A 1 96 ? -8.401 0.194 10.793 1.00 97.69 96 LYS A O 1
ATOM 735 N N . SER A 1 97 ? -6.947 1.875 11.094 1.00 97.06 97 SER A N 1
ATOM 736 C CA . SER A 1 97 ? -5.982 1.082 11.841 1.00 97.06 97 SER A CA 1
ATOM 737 C C . SER A 1 97 ? -6.167 1.279 13.335 1.00 97.06 97 SER A C 1
ATOM 739 O O . SER A 1 97 ? -6.183 2.406 13.817 1.00 97.06 97 SER A O 1
ATOM 741 N N . SER A 1 98 ? -6.150 0.176 14.073 1.00 94.81 98 SER A N 1
ATOM 742 C CA . SER A 1 98 ? -6.141 0.180 15.539 1.00 94.81 98 SER A CA 1
ATOM 743 C C . SER A 1 98 ? -4.770 -0.190 16.116 1.00 94.81 98 SER A C 1
ATOM 745 O O . SER A 1 98 ? -4.590 -0.181 17.332 1.00 94.81 98 SER A O 1
ATOM 747 N N . ILE A 1 99 ? -3.775 -0.503 15.270 1.00 91.31 99 ILE A N 1
ATOM 748 C CA . ILE A 1 99 ? -2.423 -0.812 15.753 1.00 91.31 99 ILE A CA 1
ATOM 749 C C . ILE A 1 99 ? -1.699 0.451 16.252 1.00 91.31 99 ILE A C 1
ATOM 751 O O . ILE A 1 99 ? -1.805 1.520 15.637 1.00 91.31 99 ILE A O 1
ATOM 755 N N . PRO A 1 100 ? -0.903 0.348 17.332 1.00 83.62 100 PRO A N 1
ATOM 756 C CA . PRO A 1 100 ? -0.187 1.489 17.878 1.00 83.62 100 PRO A CA 1
ATOM 757 C C . PRO A 1 100 ? 0.865 2.038 16.906 1.00 83.62 100 PRO A C 1
ATOM 759 O O . PRO A 1 100 ? 1.436 1.340 16.065 1.00 83.62 100 PRO A O 1
ATOM 762 N N . ALA A 1 101 ? 1.163 3.330 17.057 1.00 74.12 101 ALA A N 1
ATOM 763 C CA . ALA A 1 101 ? 2.211 4.024 16.310 1.00 74.12 101 ALA A CA 1
ATOM 764 C C . ALA A 1 101 ? 3.600 3.410 16.542 1.00 74.12 101 ALA A C 1
ATOM 766 O O . ALA A 1 101 ? 4.401 3.264 15.618 1.00 74.12 101 ALA A O 1
ATOM 767 N N . LYS A 1 102 ? 3.866 3.082 17.810 1.00 69.75 102 LYS A N 1
ATOM 768 C CA . LYS A 1 102 ? 5.146 2.595 18.307 1.00 69.75 102 LYS A CA 1
ATOM 769 C C . LYS A 1 102 ? 5.146 1.073 18.229 1.00 69.75 102 LYS A C 1
ATOM 771 O O . LYS A 1 102 ? 4.590 0.399 19.086 1.00 69.75 102 LYS A O 1
ATOM 776 N N . SER A 1 103 ? 5.779 0.550 17.189 1.00 70.50 103 SER A N 1
ATOM 777 C CA . SER A 1 103 ? 6.229 -0.839 17.140 1.00 70.50 103 SER A CA 1
ATOM 778 C C . SER A 1 103 ? 7.713 -0.823 16.791 1.00 70.50 103 SER A C 1
ATOM 780 O O . SER A 1 103 ? 8.155 0.066 16.063 1.00 70.50 103 SER A O 1
ATOM 782 N N . HIS A 1 104 ? 8.478 -1.775 17.321 1.00 77.56 104 HIS A N 1
ATOM 783 C CA . HIS A 1 104 ? 9.914 -1.901 17.059 1.00 77.56 104 HIS A CA 1
ATOM 784 C C . HIS A 1 104 ? 10.181 -3.170 16.238 1.00 77.56 104 HIS A C 1
ATOM 786 O O . HIS A 1 104 ? 10.787 -4.115 16.753 1.00 77.56 104 HIS A O 1
ATOM 792 N N . PRO A 1 105 ? 9.682 -3.249 14.986 1.00 83.62 105 PRO A N 1
ATOM 793 C CA . PRO A 1 105 ? 9.991 -4.371 14.117 1.00 83.62 105 PRO A CA 1
ATOM 794 C C . PRO A 1 105 ? 11.504 -4.417 13.881 1.00 83.62 105 PRO A C 1
ATOM 796 O O . PRO A 1 105 ? 12.171 -3.382 13.846 1.00 83.62 105 PRO A O 1
ATOM 799 N N . ARG A 1 106 ? 12.052 -5.623 13.726 1.00 85.69 106 ARG A N 1
ATOM 800 C CA . ARG A 1 106 ? 13.481 -5.844 13.471 1.00 85.69 106 ARG A CA 1
ATOM 801 C C . ARG A 1 106 ? 13.683 -6.536 12.127 1.00 85.69 106 ARG A C 1
ATOM 803 O O . ARG A 1 106 ? 12.788 -7.229 11.644 1.00 85.69 106 ARG A O 1
ATOM 810 N N . GLY A 1 107 ? 14.867 -6.350 11.548 1.00 90.62 107 GLY A N 1
ATOM 811 C CA . GLY A 1 107 ? 15.253 -6.974 10.282 1.00 90.62 107 GLY A CA 1
ATOM 812 C C . GLY A 1 107 ? 14.336 -6.578 9.123 1.00 90.62 107 GLY A C 1
ATOM 813 O O . GLY A 1 107 ? 13.841 -5.455 9.066 1.00 90.62 107 GLY A O 1
ATOM 814 N N . GLU A 1 108 ? 14.073 -7.519 8.219 1.00 88.56 108 GLU A N 1
ATOM 815 C CA . GLU A 1 108 ? 13.279 -7.280 7.006 1.00 88.56 108 GLU A CA 1
ATOM 816 C C . GLU A 1 108 ? 11.859 -6.771 7.294 1.00 88.56 108 GLU A C 1
ATOM 818 O O . GLU A 1 108 ? 11.324 -5.955 6.542 1.00 88.56 108 GLU A O 1
ATOM 823 N N . LEU A 1 109 ? 11.256 -7.182 8.414 1.00 89.81 109 LEU A N 1
ATOM 824 C CA . LEU A 1 109 ? 9.945 -6.673 8.804 1.00 89.81 109 LEU A CA 1
ATOM 825 C C . LEU A 1 109 ? 9.976 -5.151 9.001 1.00 89.81 109 LEU A C 1
ATOM 827 O O . LEU A 1 109 ? 9.020 -4.475 8.629 1.00 89.81 109 LEU A O 1
ATOM 831 N N . ALA A 1 110 ? 11.068 -4.597 9.531 1.00 92.12 110 ALA A N 1
ATOM 832 C CA . ALA A 1 110 ? 11.206 -3.154 9.700 1.00 92.12 110 ALA A CA 1
ATOM 833 C C . ALA A 1 110 ? 11.180 -2.420 8.353 1.00 92.12 110 ALA A C 1
ATOM 835 O O . ALA A 1 110 ? 10.491 -1.406 8.220 1.00 92.12 110 ALA A O 1
ATOM 836 N N . ASP A 1 111 ? 11.847 -2.970 7.337 1.00 93.06 111 ASP A N 1
ATOM 837 C CA . ASP A 1 111 ? 11.865 -2.401 5.987 1.00 93.06 111 ASP A CA 1
ATOM 838 C C . ASP A 1 111 ? 10.482 -2.443 5.334 1.00 93.06 111 ASP A C 1
ATOM 840 O O . ASP A 1 111 ? 10.059 -1.473 4.699 1.00 93.06 111 ASP A O 1
ATOM 844 N N . LEU A 1 112 ? 9.749 -3.546 5.513 1.00 94.75 112 LEU A N 1
ATOM 845 C CA . LEU A 1 112 ? 8.384 -3.683 5.004 1.00 94.75 112 LEU A CA 1
ATOM 846 C C . LEU A 1 112 ? 7.433 -2.691 5.680 1.00 94.75 112 LEU A C 1
ATOM 848 O O . LEU A 1 112 ? 6.644 -2.038 4.999 1.00 94.75 112 LEU A O 1
ATOM 852 N N . ILE A 1 113 ? 7.527 -2.533 7.002 1.00 94.75 113 ILE A N 1
ATOM 853 C CA . ILE A 1 113 ? 6.709 -1.578 7.761 1.00 94.75 113 ILE A CA 1
ATOM 854 C C . ILE A 1 113 ? 7.059 -0.136 7.370 1.00 94.75 113 ILE A C 1
ATOM 856 O O . ILE A 1 113 ? 6.158 0.676 7.163 1.00 94.75 113 ILE A O 1
ATOM 860 N N . LYS A 1 114 ? 8.343 0.188 7.168 1.00 94.31 114 LYS A N 1
ATOM 861 C CA . LYS A 1 114 ? 8.776 1.508 6.685 1.00 94.31 114 LYS A CA 1
ATOM 862 C C . LYS A 1 114 ? 8.234 1.812 5.287 1.00 94.31 114 LYS A C 1
ATOM 864 O O . LYS A 1 114 ? 7.727 2.909 5.052 1.00 94.31 114 LYS A O 1
ATOM 869 N N . ALA A 1 115 ? 8.298 0.845 4.375 1.00 96.25 115 ALA A N 1
ATOM 870 C CA . ALA A 1 115 ? 7.746 0.989 3.034 1.00 96.25 115 ALA A CA 1
ATOM 871 C C . ALA A 1 115 ? 6.214 1.132 3.062 1.00 96.25 115 ALA A C 1
ATOM 873 O O . ALA A 1 115 ? 5.675 2.014 2.401 1.00 96.25 115 ALA A O 1
ATOM 874 N N . ALA A 1 116 ? 5.512 0.339 3.876 1.00 96.69 116 ALA A N 1
ATOM 875 C CA . ALA A 1 116 ? 4.061 0.438 4.051 1.00 96.69 116 ALA A CA 1
ATOM 876 C C . ALA A 1 116 ? 3.635 1.809 4.593 1.00 96.69 116 ALA A C 1
ATOM 878 O O . ALA A 1 116 ? 2.698 2.424 4.088 1.00 96.69 116 ALA A O 1
ATOM 879 N N . SER A 1 117 ? 4.378 2.305 5.581 1.00 96.12 117 SER A N 1
ATOM 880 C CA . SER A 1 117 ? 4.207 3.628 6.174 1.00 96.12 117 SER A CA 1
ATOM 881 C C . SER A 1 117 ? 4.352 4.742 5.131 1.00 96.12 117 SER A C 1
ATOM 883 O O . SER A 1 117 ? 3.514 5.641 5.054 1.00 96.12 117 SER A O 1
ATOM 885 N N . LEU A 1 118 ? 5.389 4.670 4.286 1.00 97.12 118 LEU A N 1
ATOM 886 C CA . LEU A 1 118 ? 5.557 5.588 3.160 1.00 97.12 118 LEU A CA 1
ATOM 887 C C . LEU A 1 118 ? 4.383 5.489 2.186 1.00 97.12 118 LEU A C 1
ATOM 889 O O . LEU A 1 118 ? 3.822 6.521 1.839 1.00 97.12 118 LEU A O 1
ATOM 893 N N . MET A 1 119 ? 4.005 4.279 1.770 1.00 96.88 119 MET A N 1
ATOM 894 C CA . MET A 1 119 ? 2.927 4.065 0.804 1.00 96.88 119 MET A CA 1
ATOM 895 C C . MET A 1 119 ? 1.595 4.651 1.277 1.00 96.88 119 MET A C 1
ATOM 897 O O . MET A 1 119 ? 0.919 5.302 0.484 1.00 96.88 119 MET A O 1
ATOM 901 N N . GLY A 1 120 ? 1.253 4.490 2.560 1.00 97.00 120 GLY A N 1
ATOM 902 C CA . GLY A 1 120 ? 0.072 5.119 3.157 1.00 97.00 120 GLY A CA 1
ATOM 903 C C . GLY A 1 120 ? 0.084 6.638 2.985 1.00 97.00 120 GLY A C 1
ATOM 904 O O . GLY A 1 120 ? -0.798 7.195 2.338 1.00 97.00 120 GLY A O 1
ATOM 905 N N . ARG A 1 121 ? 1.147 7.306 3.456 1.00 97.56 121 ARG A N 1
ATOM 906 C CA . ARG A 1 121 ? 1.286 8.771 3.318 1.00 97.56 121 ARG A CA 1
ATOM 907 C C . ARG A 1 121 ? 1.397 9.254 1.875 1.00 97.56 121 ARG A C 1
ATOM 909 O O . ARG A 1 121 ? 1.168 10.423 1.586 1.00 97.56 121 ARG A O 1
ATOM 916 N N . TRP A 1 122 ? 1.929 8.417 0.994 1.00 96.81 122 TRP A N 1
ATOM 917 C CA . TRP A 1 122 ? 2.235 8.810 -0.373 1.00 96.81 122 TRP A CA 1
ATOM 918 C C . TRP A 1 122 ? 0.999 8.738 -1.259 1.00 96.81 122 TRP A C 1
ATOM 920 O O . TRP A 1 122 ? 0.742 9.664 -2.024 1.00 96.81 122 TRP A O 1
ATOM 930 N N . THR A 1 123 ? 0.208 7.676 -1.100 1.00 96.25 123 THR A N 1
ATOM 931 C CA . THR A 1 123 ? -1.058 7.492 -1.821 1.00 96.25 123 THR A CA 1
ATOM 932 C C . THR A 1 123 ? -2.153 8.429 -1.330 1.00 96.25 123 THR A C 1
ATOM 934 O O . THR A 1 123 ? -3.002 8.801 -2.126 1.00 96.25 123 THR A O 1
ATOM 937 N N . SER A 1 124 ? -2.090 8.909 -0.083 1.00 96.81 124 SER A N 1
ATOM 938 C CA . SER A 1 124 ? -3.041 9.900 0.442 1.00 96.81 124 SER A CA 1
ATOM 939 C C . SER A 1 124 ? -2.960 11.280 -0.224 1.00 96.81 124 SER A C 1
ATOM 941 O O . SER A 1 124 ? -3.810 12.128 0.023 1.00 96.81 124 SER A O 1
ATOM 943 N N . LYS A 1 125 ? -1.934 11.537 -1.048 1.00 96.19 125 LYS A N 1
ATOM 944 C CA . LYS A 1 125 ? -1.750 12.808 -1.769 1.00 96.19 125 LYS A CA 1
ATOM 945 C C . LYS A 1 125 ? -2.534 12.900 -3.077 1.00 96.19 125 LYS A C 1
ATOM 947 O O . LYS A 1 125 ? -2.366 13.862 -3.825 1.00 96.19 125 LYS A O 1
ATOM 952 N N . SER A 1 126 ? -3.287 11.871 -3.434 1.00 95.12 126 SER A N 1
ATOM 953 C CA . SER A 1 126 ? -4.003 11.804 -4.702 1.00 95.12 126 SER A CA 1
ATOM 954 C C . SER A 1 126 ? -5.295 11.034 -4.520 1.00 95.12 126 SER A C 1
ATOM 956 O O . SER A 1 126 ? -5.397 10.183 -3.639 1.00 95.12 126 SER A O 1
ATOM 958 N N . GLU A 1 127 ? -6.261 11.307 -5.392 1.00 94.75 127 GLU A N 1
ATOM 959 C CA . GLU A 1 127 ? -7.492 10.530 -5.419 1.00 94.75 127 GLU A CA 1
ATOM 960 C C . GLU A 1 127 ? -7.188 9.037 -5.622 1.00 94.75 127 GLU A C 1
ATOM 962 O O . GLU A 1 127 ? -6.320 8.692 -6.437 1.00 94.75 127 GLU A O 1
ATOM 967 N N . PRO A 1 128 ? -7.894 8.129 -4.925 1.00 94.38 128 PRO A N 1
ATOM 968 C CA . PRO A 1 12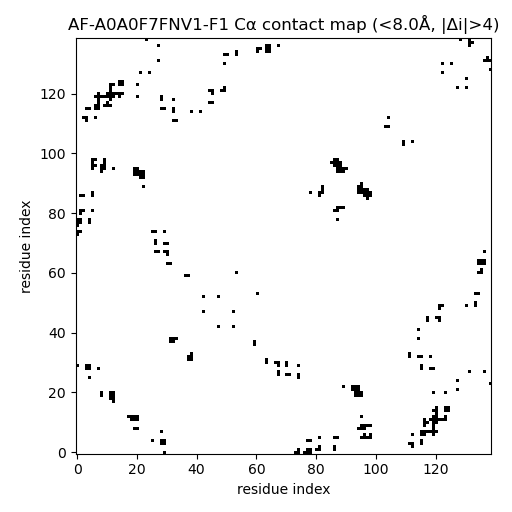8 ? -7.647 6.696 -5.035 1.00 94.38 128 PRO A CA 1
ATOM 969 C C . PRO A 1 128 ? -7.716 6.193 -6.479 1.00 94.38 128 PRO A C 1
ATOM 971 O O . PRO A 1 128 ? -6.846 5.437 -6.906 1.00 94.38 128 PRO A O 1
ATOM 974 N N . SER A 1 129 ? -8.696 6.660 -7.258 1.00 94.38 129 SER A N 1
ATOM 975 C CA . SER A 1 129 ? -8.847 6.331 -8.682 1.00 94.38 129 SER A CA 1
ATOM 976 C C . SER A 1 129 ? -7.604 6.695 -9.500 1.00 94.38 129 SER A C 1
ATOM 978 O O . SER A 1 129 ? -7.141 5.889 -10.306 1.00 94.38 129 SER A O 1
ATOM 980 N N . THR A 1 130 ? -7.007 7.860 -9.238 1.00 95.56 130 THR A N 1
ATOM 981 C CA . THR A 1 130 ? -5.756 8.306 -9.863 1.00 95.56 130 THR A CA 1
ATOM 98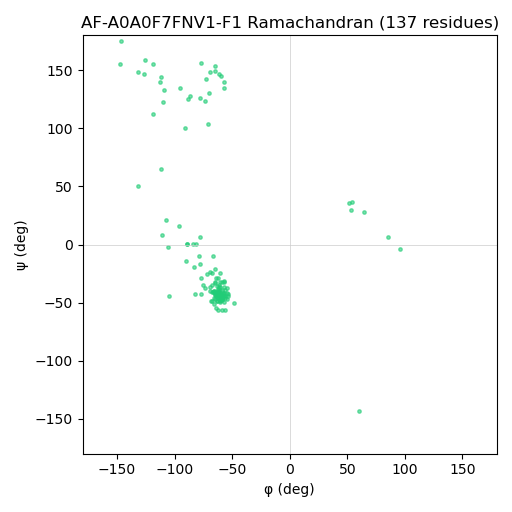2 C C . THR A 1 130 ? -4.586 7.403 -9.482 1.00 95.56 130 THR A C 1
ATOM 984 O O . THR A 1 130 ? -3.783 7.052 -10.343 1.00 95.56 130 THR A O 1
ATOM 987 N N . VAL A 1 131 ? -4.493 6.976 -8.217 1.00 95.81 131 VAL A N 1
ATOM 988 C CA . VAL A 1 131 ? -3.453 6.031 -7.771 1.00 95.81 131 VAL A CA 1
ATOM 989 C C . VAL A 1 131 ? -3.556 4.706 -8.530 1.00 95.81 131 VAL A C 1
ATOM 991 O O . VAL A 1 131 ? -2.548 4.225 -9.049 1.00 95.81 131 VAL A O 1
ATOM 994 N N . PHE A 1 132 ? -4.758 4.134 -8.638 1.00 94.62 132 PHE A N 1
ATOM 995 C CA . PHE A 1 132 ? -4.987 2.895 -9.391 1.00 94.62 132 PHE A CA 1
ATOM 996 C C . PHE A 1 132 ? -4.648 3.057 -10.878 1.00 94.62 132 PHE A C 1
ATOM 998 O O . PHE A 1 132 ? -3.908 2.239 -11.430 1.00 94.62 132 PHE A O 1
ATOM 1005 N N . ALA A 1 133 ? -5.109 4.147 -11.499 1.00 94.12 133 ALA A N 1
ATOM 1006 C CA . ALA A 1 133 ? -4.849 4.445 -12.904 1.00 94.12 133 ALA A CA 1
ATOM 1007 C C . ALA A 1 133 ? -3.348 4.583 -13.202 1.00 94.12 133 ALA A C 1
ATOM 1009 O O . ALA A 1 133 ? -2.847 3.946 -14.128 1.00 94.12 133 ALA A O 1
ATOM 1010 N N . LEU A 1 134 ? -2.610 5.343 -12.384 1.00 94.62 134 LEU A N 1
ATOM 1011 C CA . LEU A 1 134 ? -1.160 5.520 -12.532 1.00 94.62 134 LEU A CA 1
ATOM 1012 C C . LEU A 1 134 ? -0.389 4.202 -12.406 1.00 94.62 134 LEU A C 1
ATOM 1014 O O . LEU A 1 134 ? 0.652 4.029 -13.032 1.00 94.62 134 LEU A O 1
ATOM 1018 N N . LEU A 1 135 ? -0.886 3.269 -11.598 1.00 92.31 135 LEU A N 1
ATOM 1019 C CA . LEU A 1 135 ? -0.244 1.975 -11.386 1.00 92.31 135 LEU A CA 1
ATOM 1020 C C . LEU A 1 135 ? -0.693 0.904 -12.387 1.00 92.31 135 LEU A C 1
ATOM 1022 O O . LEU A 1 135 ? -0.221 -0.230 -12.300 1.00 92.31 135 LEU A O 1
ATOM 1026 N N . GLY A 1 136 ? -1.581 1.244 -13.327 1.00 88.88 136 GLY A N 1
ATOM 1027 C CA . GLY A 1 136 ? -2.115 0.303 -14.310 1.00 88.88 136 GLY A CA 1
ATOM 1028 C C . GLY A 1 136 ? -2.951 -0.812 -13.675 1.00 88.88 136 GLY A C 1
ATOM 1029 O O . GLY A 1 136 ? -3.005 -1.921 -14.205 1.00 88.88 136 GLY A O 1
ATOM 1030 N N . VAL A 1 137 ? -3.569 -0.542 -12.521 1.00 87.38 137 VAL A N 1
ATOM 1031 C CA . VAL A 1 137 ? -4.402 -1.498 -11.783 1.00 87.38 137 VAL A CA 1
ATOM 1032 C C . VAL A 1 137 ? -5.856 -1.062 -11.899 1.00 87.38 137 VAL A C 1
ATOM 1034 O O . VAL A 1 137 ? -6.176 0.107 -11.706 1.00 87.38 137 VAL A O 1
ATOM 1037 N N . ARG A 1 138 ? -6.747 -2.003 -12.213 1.00 77.00 138 ARG A N 1
ATOM 1038 C CA . ARG A 1 138 ? -8.191 -1.764 -12.157 1.00 77.00 138 ARG A CA 1
ATOM 1039 C C . ARG A 1 138 ? -8.690 -2.080 -10.737 1.00 77.00 138 ARG A C 1
ATOM 1041 O O . ARG A 1 138 ? -8.355 -3.166 -10.259 1.00 77.00 138 ARG A O 1
ATOM 1048 N N . PRO A 1 139 ? -9.375 -1.137 -10.062 1.00 60.06 139 PRO A N 1
ATOM 1049 C CA . PRO A 1 139 ? -9.903 -1.337 -8.713 1.00 60.06 139 PRO A CA 1
ATOM 1050 C C . PRO A 1 139 ? -11.015 -2.389 -8.659 1.00 60.06 139 PRO A C 1
ATOM 1052 O O . PRO A 1 139 ? -11.686 -2.601 -9.696 1.00 60.06 139 PRO A O 1
#

InterPro domains:
  IPR045390 ABC-three component system, Middle Component 3 [PF20131] (3-139)

Foldseek 3Di:
DQLLQLLLQALLCVLQVRDGAALCVLLQSVLQLPPVVNLVQDDPALPQALLNSCVVCVVSLVCRQVSSVVCVVVSVVSVVVNPVVVQWDDDPRGIHGPDDPDDDDDDSVVSSSSSSSRNSNNCSVDDVVVNCVSSVHDD

Solvent-accessible surface area (backbone atoms only — not comparable to full-atom values): 7414 Å² total; per-residue (Å²): 88,30,69,40,44,28,38,14,20,43,31,11,17,70,58,38,85,66,45,59,28,53,50,72,52,45,51,52,50,49,44,46,34,68,38,59,76,52,47,73,69,53,70,97,53,68,83,63,50,68,68,60,51,41,72,76,37,53,75,66,41,70,52,32,41,63,41,29,62,72,42,42,60,61,40,50,53,15,49,53,50,18,45,76,68,56,31,27,49,76,58,97,65,16,28,42,39,63,62,71,90,84,71,84,64,64,72,70,57,32,56,36,43,51,42,18,32,48,46,16,39,43,54,47,75,48,59,67,69,57,54,31,56,70,40,65,35,84,131

pLDDT: mean 93.71, std 5.55, range [60.06, 97.94]

Radius of gyration: 13.65 Å; Cα contacts (8 Å, |Δi|>4): 200; chains: 1; bounding box: 33×29×34 Å